Protein AF-A0AAX1ZZW1-F1 (afdb_monomer_lite)

pLDDT: mean 87.09, std 11.72, range [39.69, 97.44]

InterPro domains:
  IPR025047 Protein of unknown function DUF3986 [PF13143] (17-84)

Structure (mmCIF, N/CA/C/O backbone):
data_AF-A0AAX1ZZW1-F1
#
_entry.id   AF-A0AAX1ZZW1-F1
#
loop_
_atom_site.group_PDB
_atom_site.id
_atom_site.type_symbol
_atom_site.label_atom_id
_atom_site.label_alt_id
_atom_site.label_comp_id
_atom_site.label_asym_id
_atom_site.label_entity_id
_atom_site.label_seq_id
_atom_site.pdbx_PDB_ins_code
_atom_site.Cartn_x
_atom_site.Cartn_y
_atom_site.Cartn_z
_atom_site.occupancy
_atom_site.B_iso_or_equiv
_atom_site.auth_seq_id
_atom_site.auth_comp_id
_atom_site.auth_asym_id
_atom_site.auth_atom_id
_atom_site.pdbx_PDB_model_num
ATOM 1 N N . MET A 1 1 ? -17.246 2.744 13.357 1.00 39.69 1 MET A N 1
ATOM 2 C CA . MET A 1 1 ? -15.842 2.406 13.029 1.00 39.69 1 MET A CA 1
ATOM 3 C C . MET A 1 1 ? -14.939 3.323 13.835 1.00 39.69 1 MET A C 1
ATOM 5 O O . MET A 1 1 ? -15.157 4.529 13.805 1.00 39.69 1 MET A O 1
ATOM 9 N N . LYS A 1 2 ? -14.018 2.779 14.643 1.00 41.34 2 LYS A N 1
ATOM 10 C CA . LYS A 1 2 ? -13.072 3.607 15.409 1.00 41.34 2 LYS A CA 1
ATOM 11 C C . LYS A 1 2 ? -12.174 4.338 14.407 1.00 41.34 2 LYS A C 1
ATOM 13 O O . LYS A 1 2 ? -11.622 3.694 13.523 1.00 41.34 2 LYS A O 1
ATOM 18 N N . LYS A 1 3 ? -12.087 5.667 14.519 1.00 46.19 3 LYS A N 1
ATOM 19 C CA . LYS A 1 3 ? -11.151 6.494 13.749 1.00 46.19 3 LYS A CA 1
ATOM 20 C C . LYS A 1 3 ? -9.741 6.016 14.101 1.00 46.19 3 LYS A C 1
ATOM 22 O O . LYS A 1 3 ? -9.272 6.309 15.196 1.00 46.19 3 LYS A O 1
ATOM 27 N N . GLY A 1 4 ? -9.121 5.226 13.227 1.00 55.81 4 GLY A N 1
ATOM 28 C CA . GLY A 1 4 ? -7.692 4.953 13.317 1.00 55.81 4 GLY A CA 1
ATOM 29 C C . GLY A 1 4 ? -6.983 6.292 13.185 1.00 55.81 4 GLY A C 1
ATOM 30 O O . GLY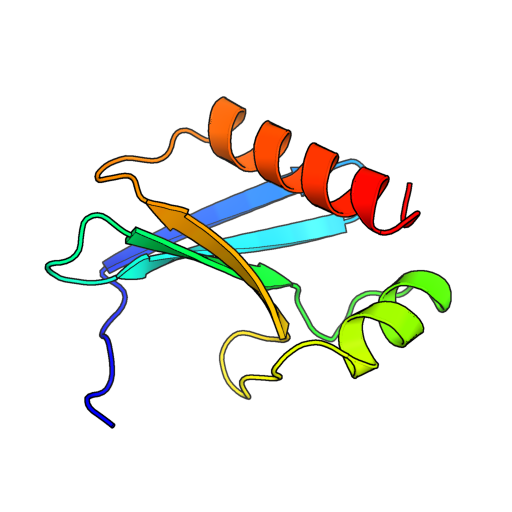 A 1 4 ? -7.102 6.958 12.162 1.00 55.81 4 GLY A O 1
ATOM 31 N N . VAL A 1 5 ? -6.365 6.757 14.262 1.00 64.31 5 VAL A N 1
ATOM 32 C CA . VAL A 1 5 ? -5.509 7.939 14.211 1.00 64.31 5 VAL A CA 1
ATOM 33 C C . VAL A 1 5 ? -4.212 7.476 13.549 1.00 64.31 5 VAL A C 1
ATOM 35 O O . VAL A 1 5 ? -3.695 6.415 13.890 1.00 64.31 5 VAL A O 1
ATOM 38 N N . HIS A 1 6 ? -3.724 8.213 12.557 1.00 71.25 6 HIS A N 1
ATOM 39 C CA . HIS A 1 6 ? -2.456 7.899 11.902 1.00 71.25 6 HIS A CA 1
ATOM 40 C C . HIS A 1 6 ? -1.335 8.679 12.589 1.00 71.25 6 HIS A C 1
ATOM 42 O O . HIS A 1 6 ? -1.512 9.869 12.854 1.00 71.25 6 HIS A O 1
ATOM 48 N N . THR A 1 7 ? -0.219 8.022 12.905 1.00 76.88 7 THR A N 1
ATOM 49 C CA . THR A 1 7 ? 0.892 8.633 13.662 1.00 76.88 7 THR A CA 1
ATOM 50 C C . THR A 1 7 ? 2.032 9.108 12.778 1.00 76.88 7 THR A C 1
ATOM 52 O O . THR A 1 7 ? 2.711 10.067 13.128 1.00 76.88 7 THR A O 1
ATOM 55 N N . GLU A 1 8 ? 2.235 8.454 11.636 1.00 86.50 8 GLU A N 1
ATOM 56 C CA . GLU A 1 8 ? 3.369 8.681 10.742 1.00 86.50 8 GLU A CA 1
ATOM 57 C C . GLU A 1 8 ? 2.898 8.622 9.290 1.00 86.50 8 GLU A C 1
ATOM 59 O O . GLU A 1 8 ? 1.954 7.891 8.967 1.00 86.50 8 GLU A O 1
ATOM 64 N N . VAL A 1 9 ? 3.540 9.413 8.427 1.00 91.06 9 VAL A N 1
ATOM 65 C CA . VAL A 1 9 ? 3.233 9.488 6.995 1.00 91.06 9 VAL A CA 1
ATOM 66 C C . VAL A 1 9 ? 4.526 9.418 6.201 1.00 91.06 9 VAL A C 1
ATOM 68 O O . VAL A 1 9 ? 5.464 10.164 6.476 1.00 91.06 9 VAL A O 1
ATOM 71 N N . MET A 1 10 ? 4.549 8.552 5.194 1.00 94.00 10 MET A N 1
ATOM 72 C CA . MET A 1 10 ? 5.643 8.422 4.244 1.00 94.00 10 MET A CA 1
ATOM 73 C C . MET A 1 10 ? 5.129 8.614 2.823 1.00 94.00 10 MET A C 1
ATOM 75 O O . MET A 1 10 ? 4.175 7.957 2.409 1.00 94.00 10 MET A O 1
ATOM 79 N N . VAL A 1 11 ? 5.784 9.490 2.065 1.00 94.00 11 VAL A N 1
ATOM 80 C CA . VAL A 1 11 ? 5.511 9.646 0.634 1.00 94.00 11 VAL A CA 1
ATOM 81 C C . VAL A 1 11 ? 6.304 8.594 -0.132 1.00 94.00 11 VAL A C 1
ATOM 83 O O . VAL A 1 11 ? 7.520 8.492 0.018 1.00 94.00 11 VAL A O 1
ATOM 86 N N . LEU A 1 12 ? 5.601 7.812 -0.942 1.00 93.94 12 LEU A N 1
ATOM 87 C CA . LEU A 1 12 ? 6.154 6.805 -1.838 1.00 93.94 12 LEU A CA 1
ATOM 88 C C . LEU A 1 12 ? 6.079 7.332 -3.263 1.00 93.94 12 LEU A C 1
ATOM 90 O O . LEU A 1 12 ? 5.075 7.931 -3.654 1.00 93.94 12 LEU A O 1
ATOM 94 N N . ARG A 1 13 ? 7.127 7.093 -4.050 1.00 90.81 13 ARG A N 1
ATOM 95 C CA . ARG A 1 13 ? 7.204 7.625 -5.407 1.00 90.81 13 ARG A CA 1
ATOM 96 C C . ARG A 1 13 ? 7.722 6.592 -6.389 1.00 90.81 13 ARG A C 1
ATOM 98 O O . ARG A 1 13 ? 8.740 5.948 -6.153 1.00 90.81 13 ARG A O 1
ATOM 105 N N . CYS A 1 14 ? 7.040 6.488 -7.524 1.00 89.50 14 CYS A N 1
ATOM 106 C CA . CYS A 1 14 ? 7.485 5.720 -8.677 1.00 89.50 14 CYS A CA 1
ATOM 107 C C . CYS A 1 14 ? 7.219 6.545 -9.942 1.00 89.50 14 CYS A C 1
ATOM 109 O O . CYS A 1 14 ? 6.074 6.868 -10.256 1.00 89.50 14 CYS A O 1
ATOM 111 N N . MET A 1 15 ? 8.282 6.928 -10.659 1.00 85.00 15 MET A N 1
ATOM 112 C CA . MET A 1 15 ? 8.210 7.835 -11.814 1.00 85.00 15 MET A CA 1
ATOM 113 C C . MET A 1 15 ? 7.493 9.167 -11.478 1.00 85.00 15 MET A C 1
ATOM 115 O O . MET A 1 15 ? 8.011 9.976 -10.701 1.00 85.00 15 MET A O 1
ATOM 119 N N . TYR A 1 16 ? 6.319 9.403 -12.075 1.00 83.00 16 TYR A N 1
ATOM 120 C CA . TYR A 1 16 ? 5.459 10.578 -11.891 1.00 83.00 16 TYR A CA 1
ATOM 121 C C . TYR A 1 16 ? 4.241 10.303 -10.993 1.00 83.00 16 TYR A C 1
ATOM 123 O O . TYR A 1 16 ? 3.390 11.175 -10.854 1.00 83.00 16 TYR A O 1
ATOM 131 N N . ILE A 1 17 ? 4.146 9.109 -10.400 1.00 87.88 17 ILE A N 1
ATOM 132 C CA . ILE A 1 17 ? 3.033 8.706 -9.539 1.00 87.88 17 ILE A CA 1
ATOM 133 C C . ILE A 1 17 ? 3.500 8.735 -8.082 1.00 87.88 17 ILE A C 1
ATOM 135 O O . ILE A 1 17 ? 4.569 8.214 -7.742 1.00 87.88 17 ILE A O 1
ATOM 139 N N . GLU A 1 18 ? 2.683 9.339 -7.226 1.00 90.38 18 GLU A N 1
ATOM 140 C CA . GLU A 1 18 ? 2.938 9.487 -5.795 1.00 90.38 18 GLU A CA 1
ATOM 141 C C . GLU A 1 18 ? 1.806 8.864 -4.976 1.00 90.38 18 GLU A C 1
ATOM 143 O O . GLU A 1 18 ? 0.629 8.930 -5.340 1.00 90.38 18 GLU A O 1
ATOM 148 N N . ALA A 1 19 ? 2.185 8.249 -3.860 1.00 93.06 19 ALA A N 1
ATOM 149 C CA . ALA A 1 19 ? 1.280 7.670 -2.881 1.00 93.06 19 ALA A CA 1
ATOM 150 C C . ALA A 1 19 ? 1.705 8.089 -1.471 1.00 93.06 19 ALA A C 1
ATOM 152 O O . ALA A 1 19 ? 2.872 8.393 -1.224 1.00 93.06 19 ALA A O 1
ATOM 153 N N . ALA A 1 20 ? 0.773 8.053 -0.526 1.00 94.44 20 ALA A N 1
ATOM 154 C CA . ALA A 1 20 ? 1.049 8.295 0.882 1.00 94.44 20 ALA A CA 1
ATOM 155 C C . ALA A 1 20 ? 0.754 7.033 1.700 1.00 94.44 20 ALA A C 1
ATOM 157 O O . ALA A 1 20 ? -0.362 6.513 1.699 1.00 94.44 20 ALA A O 1
ATOM 158 N N . ALA A 1 21 ? 1.765 6.539 2.408 1.00 96.25 21 ALA A N 1
ATOM 159 C CA . ALA A 1 21 ? 1.646 5.459 3.373 1.00 96.25 21 ALA A CA 1
ATOM 160 C C . ALA A 1 21 ? 1.445 6.045 4.771 1.00 96.25 21 ALA A C 1
ATOM 162 O O . ALA A 1 21 ? 2.259 6.838 5.238 1.00 96.25 21 ALA A O 1
ATOM 163 N N . TYR A 1 22 ? 0.379 5.635 5.452 1.00 94.88 22 TYR A N 1
ATOM 164 C CA . TYR A 1 22 ? 0.049 6.094 6.797 1.00 94.88 22 TYR A CA 1
ATOM 165 C C . TYR A 1 22 ? 0.160 4.948 7.797 1.00 94.88 22 TYR A C 1
ATOM 167 O O . TYR A 1 22 ? -0.530 3.933 7.645 1.00 94.88 22 TYR A O 1
ATOM 175 N N . LYS A 1 23 ? 0.953 5.130 8.857 1.00 95.19 23 LYS A N 1
ATOM 176 C CA . LYS A 1 23 ? 1.027 4.169 9.964 1.00 95.19 23 LYS A CA 1
ATOM 177 C C . LYS A 1 23 ? -0.244 4.226 10.797 1.00 95.19 23 LYS A C 1
ATOM 179 O O . LYS A 1 23 ? -0.709 5.309 11.159 1.00 95.19 23 LYS A O 1
ATOM 184 N N . ILE A 1 24 ? -0.812 3.066 11.100 1.00 91.88 24 ILE A N 1
ATOM 185 C CA . ILE A 1 24 ? -1.976 2.946 11.974 1.00 91.88 24 ILE A CA 1
ATOM 186 C C . ILE A 1 24 ? -1.505 2.934 13.427 1.00 91.88 24 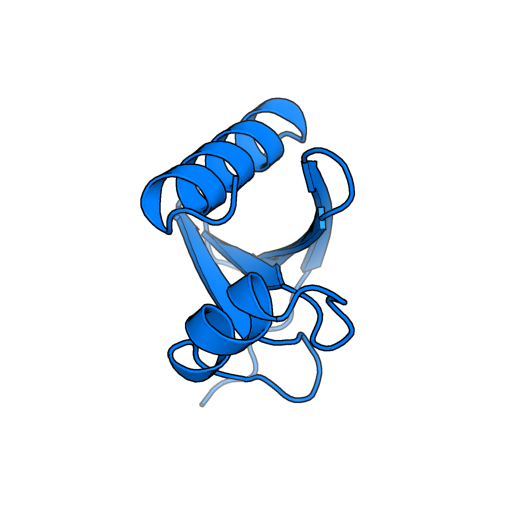ILE A C 1
ATOM 188 O O . ILE A 1 24 ? -0.664 2.126 13.814 1.00 91.88 24 ILE A O 1
ATOM 192 N N . GLN A 1 25 ? -2.060 3.825 14.251 1.00 88.06 25 GLN A N 1
ATOM 193 C CA . GLN A 1 25 ? -1.696 3.884 15.661 1.00 88.06 25 GLN A CA 1
ATOM 194 C C . GLN A 1 25 ? -2.000 2.556 16.365 1.00 88.06 25 GLN A C 1
ATOM 196 O O . GLN A 1 25 ? -3.114 2.040 16.280 1.00 88.06 25 GLN A O 1
ATOM 201 N N . ASN A 1 26 ? -1.026 2.064 17.136 1.00 88.00 26 ASN A N 1
ATOM 202 C CA . ASN A 1 26 ? -1.101 0.816 17.903 1.00 88.00 26 ASN A CA 1
ATOM 203 C C . ASN A 1 26 ? -1.283 -0.454 17.049 1.00 88.00 26 ASN A C 1
ATOM 205 O O . ASN A 1 26 ? -1.681 -1.489 17.583 1.00 88.00 26 ASN A O 1
ATOM 209 N N . GLU A 1 27 ? -0.991 -0.398 15.748 1.00 91.88 27 GLU A N 1
ATOM 210 C CA . GLU A 1 27 ? -0.942 -1.568 14.873 1.00 91.88 27 GLU A CA 1
ATOM 211 C C . GLU A 1 27 ? 0.396 -1.608 14.127 1.00 91.88 27 GLU A C 1
ATOM 213 O O . GLU A 1 27 ? 0.917 -0.577 13.707 1.00 91.88 27 GLU A O 1
ATOM 218 N N . ASN A 1 28 ? 0.916 -2.813 13.886 1.00 93.56 28 ASN A N 1
ATOM 219 C CA . ASN A 1 28 ? 2.065 -3.026 13.000 1.00 93.56 28 ASN A CA 1
ATOM 220 C C . ASN A 1 28 ? 1.590 -2.996 11.544 1.00 93.56 28 ASN A C 1
ATOM 222 O O . ASN A 1 28 ? 1.649 -4.006 10.842 1.00 93.56 28 ASN A O 1
ATOM 226 N N . LYS A 1 29 ? 0.993 -1.873 11.137 1.00 95.50 29 LYS A N 1
ATOM 227 C CA . LYS A 1 29 ? 0.319 -1.750 9.851 1.00 95.50 29 LYS A CA 1
ATOM 228 C C . LYS A 1 29 ? 0.463 -0.360 9.264 1.00 95.50 29 LYS A C 1
ATOM 230 O O . LYS A 1 29 ? 0.200 0.648 9.921 1.00 95.50 29 LYS A O 1
ATOM 235 N N . TRP A 1 30 ? 0.744 -0.343 7.971 1.00 96.56 30 TRP A N 1
ATOM 236 C CA . TRP A 1 30 ? 0.684 0.830 7.120 1.00 96.56 30 TRP A CA 1
ATOM 237 C C . TRP A 1 30 ? -0.430 0.667 6.094 1.00 96.56 30 TRP A C 1
ATOM 239 O O . TRP A 1 30 ? -0.639 -0.416 5.542 1.00 96.56 30 TRP A O 1
ATOM 249 N N . VAL A 1 31 ? -1.158 1.746 5.827 1.00 95.75 31 VAL A N 1
ATOM 250 C CA . VAL A 1 31 ? -2.165 1.795 4.763 1.00 95.75 31 VAL A CA 1
ATOM 251 C C . VAL A 1 31 ? -1.707 2.793 3.719 1.00 95.75 31 VAL A C 1
ATOM 253 O O . VAL A 1 31 ? -1.416 3.939 4.054 1.00 95.75 31 VAL A O 1
ATOM 256 N N . VAL A 1 32 ? -1.638 2.352 2.466 1.00 95.50 32 VAL A N 1
ATOM 257 C CA . VAL A 1 32 ? -1.165 3.175 1.357 1.00 95.50 32 VAL A CA 1
ATOM 258 C C . VAL A 1 32 ? -2.353 3.690 0.566 1.00 95.50 32 VAL A C 1
ATOM 260 O O . VAL A 1 32 ? -3.227 2.916 0.158 1.00 95.50 32 VAL A O 1
ATOM 263 N N . PHE A 1 33 ? -2.369 5.001 0.356 1.00 94.19 33 PHE A N 1
ATOM 264 C CA . PHE A 1 33 ? -3.379 5.689 -0.424 1.00 94.19 33 PHE A CA 1
ATOM 265 C C . PHE A 1 33 ? -2.756 6.387 -1.625 1.00 94.19 33 PHE A C 1
ATOM 267 O O . PHE A 1 33 ? -1.675 6.969 -1.530 1.00 94.19 33 PHE A O 1
ATOM 274 N N . LEU A 1 34 ? -3.463 6.327 -2.747 1.00 90.69 34 LEU A N 1
ATOM 275 C CA . LEU A 1 34 ? -3.169 7.116 -3.929 1.00 90.69 34 LEU A CA 1
ATOM 276 C C . LEU A 1 34 ? -4.047 8.365 -3.937 1.00 90.69 34 LEU A C 1
ATOM 278 O O . LEU A 1 34 ? -5.252 8.276 -3.683 1.00 90.69 34 LEU A O 1
ATOM 282 N N . ASP A 1 35 ? -3.450 9.506 -4.266 1.00 81.50 35 ASP A N 1
ATOM 283 C CA . ASP A 1 35 ? -4.192 10.755 -4.408 1.00 81.50 35 ASP A CA 1
ATOM 284 C C . ASP A 1 35 ? -5.251 1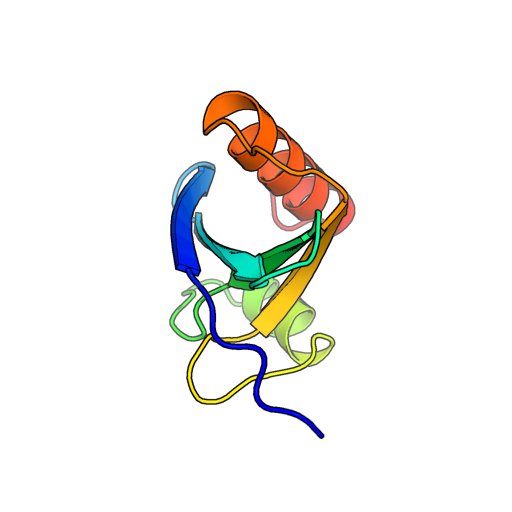0.659 -5.533 1.00 81.50 35 ASP A C 1
ATOM 286 O O . ASP A 1 35 ? -5.115 9.872 -6.473 1.00 81.50 35 ASP A O 1
ATOM 290 N N . ASN A 1 36 ? -6.338 11.426 -5.433 1.00 74.62 36 ASN A N 1
ATOM 291 C CA . ASN A 1 36 ? -7.405 11.446 -6.440 1.00 74.62 36 ASN A CA 1
ATOM 292 C C . ASN A 1 36 ? -7.091 12.361 -7.638 1.00 74.62 36 ASN A C 1
ATOM 294 O O . ASN A 1 36 ? -7.730 12.253 -8.683 1.00 74.62 36 ASN A O 1
ATOM 298 N N . GLU A 1 37 ? -6.087 13.226 -7.527 1.00 76.12 37 GLU A N 1
ATOM 299 C CA . GLU A 1 37 ? -5.636 14.142 -8.577 1.00 76.12 37 GLU A CA 1
ATOM 300 C C . GLU A 1 37 ? -4.705 13.472 -9.606 1.00 76.12 37 GLU A C 1
ATOM 302 O O . GLU A 1 37 ? -4.124 14.141 -10.457 1.00 76.12 37 GLU A O 1
ATOM 307 N N . GLN A 1 38 ? -4.573 12.141 -9.584 1.00 75.94 38 GLN A N 1
ATOM 308 C CA . GLN A 1 38 ? -3.718 11.412 -10.523 1.00 75.94 38 GLN A CA 1
ATOM 309 C C . GLN A 1 38 ? -4.205 11.566 -11.974 1.00 75.94 38 GLN A C 1
ATOM 311 O O . GLN A 1 38 ? -5.331 11.203 -12.331 1.00 75.94 38 GLN A O 1
ATOM 316 N N . ASP A 1 39 ? -3.324 12.078 -12.835 1.00 67.25 39 ASP A N 1
ATOM 317 C CA . ASP A 1 39 ? -3.690 12.622 -14.152 1.00 67.25 39 ASP A CA 1
ATOM 318 C C . ASP A 1 39 ? -3.588 11.615 -15.318 1.00 67.25 39 ASP A C 1
ATOM 320 O O . ASP A 1 39 ? -3.419 11.984 -16.477 1.00 67.25 39 ASP A O 1
ATOM 324 N N . THR A 1 40 ? -3.696 10.306 -15.058 1.00 69.12 40 THR A N 1
ATOM 325 C CA . THR A 1 40 ? -3.738 9.315 -16.150 1.00 69.12 40 THR A CA 1
ATOM 326 C C . THR A 1 40 ? -5.095 8.624 -16.235 1.00 69.12 40 THR A C 1
ATOM 328 O O . THR A 1 40 ? -5.654 8.144 -15.248 1.00 69.12 40 THR A O 1
ATOM 331 N N . THR A 1 41 ? -5.647 8.536 -17.450 1.00 79.25 41 THR A N 1
ATOM 332 C CA . THR A 1 41 ? -6.924 7.846 -17.708 1.00 79.25 41 THR A CA 1
ATOM 333 C C . THR A 1 41 ? -6.877 6.370 -17.300 1.00 79.25 41 THR A C 1
ATOM 335 O O . THR A 1 41 ? -7.897 5.800 -16.920 1.00 79.25 41 THR A O 1
ATOM 338 N N . LEU A 1 42 ? -5.698 5.747 -17.379 1.00 77.44 42 LEU A N 1
ATOM 339 C CA . LEU A 1 42 ? -5.480 4.363 -16.971 1.00 77.44 42 LEU A CA 1
ATOM 340 C C . LEU A 1 42 ? -5.548 4.206 -15.450 1.00 77.44 42 LEU A C 1
ATOM 342 O O . LEU A 1 42 ? -6.268 3.331 -14.974 1.00 77.44 42 LEU A O 1
ATOM 346 N N . VAL A 1 43 ? -4.881 5.092 -14.701 1.00 80.06 43 VAL A N 1
ATOM 347 C CA . VAL A 1 43 ? -4.952 5.117 -13.235 1.00 80.06 43 VAL A CA 1
ATOM 348 C C . VAL A 1 43 ? -6.397 5.314 -12.786 1.00 80.06 43 VAL A C 1
ATOM 350 O O . VAL A 1 43 ? -6.886 4.504 -12.007 1.00 80.06 43 VAL A O 1
ATOM 353 N N . LYS A 1 44 ? -7.133 6.281 -13.354 1.00 80.50 44 LYS A N 1
ATOM 354 C CA . LYS A 1 44 ? -8.541 6.532 -12.980 1.00 80.50 44 LYS A CA 1
ATOM 355 C C . LYS A 1 44 ? -9.427 5.281 -13.085 1.00 80.50 44 LYS A C 1
ATOM 357 O O . LYS A 1 44 ? -10.145 4.969 -12.145 1.00 80.50 44 LYS A O 1
ATOM 362 N N . LYS A 1 45 ? -9.296 4.487 -14.158 1.00 83.31 45 LYS A N 1
ATOM 363 C CA . LYS A 1 45 ? -10.054 3.226 -14.328 1.00 83.31 45 LYS A CA 1
ATOM 364 C C . LYS A 1 45 ? -9.767 2.172 -13.255 1.00 83.31 45 LYS A C 1
ATOM 366 O O . LYS A 1 45 ? -10.597 1.293 -13.021 1.00 83.31 45 LYS A O 1
ATOM 371 N N . ILE A 1 46 ? -8.564 2.186 -12.687 1.00 84.94 46 ILE A N 1
ATOM 372 C CA . ILE A 1 46 ? -8.159 1.258 -11.627 1.00 84.94 46 ILE A CA 1
ATOM 373 C C . ILE A 1 46 ? -8.634 1.791 -10.277 1.00 84.94 46 ILE A C 1
ATOM 375 O O . ILE A 1 46 ? -9.185 1.023 -9.493 1.00 84.94 46 ILE A O 1
ATOM 379 N N . LEU A 1 47 ? -8.507 3.101 -10.050 1.00 83.94 47 LEU A N 1
ATOM 380 C CA . LEU A 1 47 ? -8.982 3.774 -8.842 1.00 83.94 47 LEU A CA 1
ATOM 381 C C . LEU A 1 47 ? -10.495 3.663 -8.645 1.00 83.94 47 LEU A C 1
ATOM 383 O O . LEU A 1 47 ? -10.923 3.476 -7.512 1.00 83.94 47 LEU A O 1
ATOM 387 N N . ASP A 1 48 ? -11.288 3.641 -9.720 1.00 82.69 48 ASP A N 1
ATOM 388 C CA . ASP A 1 48 ? -12.739 3.383 -9.657 1.00 82.69 48 ASP A CA 1
ATOM 389 C C . ASP A 1 48 ? -13.098 2.038 -8.985 1.00 82.69 48 ASP A C 1
ATOM 391 O O . ASP A 1 48 ? -14.247 1.813 -8.606 1.00 82.69 48 ASP A O 1
ATOM 395 N N . LYS A 1 49 ? -12.132 1.118 -8.848 1.00 85.31 49 LYS A N 1
ATOM 396 C CA . LYS A 1 49 ? -12.298 -0.180 -8.174 1.00 85.31 49 LYS A CA 1
ATOM 397 C C . LYS A 1 49 ? -11.760 -0.194 -6.742 1.00 85.31 49 LYS A C 1
ATOM 399 O O . LYS A 1 49 ? -11.931 -1.196 -6.050 1.00 85.31 49 LYS A O 1
ATOM 404 N N . CYS A 1 50 ? -11.074 0.863 -6.321 1.00 87.50 50 CYS A N 1
ATOM 405 C CA . CYS A 1 50 ? -10.494 1.000 -4.993 1.00 87.50 50 CYS A CA 1
ATOM 406 C C . CYS A 1 50 ? -11.443 1.756 -4.060 1.00 87.50 50 CYS A C 1
ATOM 408 O O . CYS A 1 50 ? -12.219 2.612 -4.483 1.00 87.50 50 CYS A O 1
ATOM 410 N N . ASP A 1 51 ? -11.334 1.486 -2.759 1.00 88.69 51 ASP A N 1
ATOM 411 C CA . ASP A 1 51 ? -12.111 2.211 -1.756 1.00 88.69 51 ASP A CA 1
ATOM 412 C C . ASP A 1 51 ? -11.612 3.658 -1.651 1.00 88.69 51 ASP A C 1
ATOM 414 O O . ASP A 1 51 ? -10.482 3.910 -1.216 1.00 88.69 51 ASP A O 1
ATOM 418 N N . PHE A 1 52 ? -12.462 4.615 -2.026 1.00 87.81 52 PHE A N 1
ATOM 419 C CA . PHE A 1 52 ? -12.171 6.036 -1.878 1.00 87.81 52 PHE A CA 1
ATOM 420 C C . PHE A 1 52 ? -12.422 6.513 -0.445 1.00 87.81 52 PHE A C 1
ATOM 422 O O . PHE A 1 52 ? -13.486 6.286 0.137 1.00 87.81 52 PHE A O 1
ATOM 429 N N . HIS A 1 5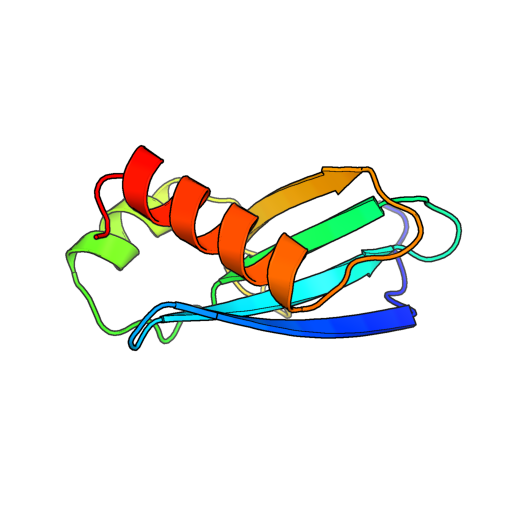3 ? -11.452 7.231 0.111 1.00 87.56 53 HIS A N 1
ATOM 430 C CA . HIS A 1 53 ? -11.548 7.880 1.406 1.00 87.56 53 HIS A CA 1
ATOM 431 C C . HIS A 1 53 ? -11.345 9.389 1.247 1.00 87.56 53 HIS A C 1
ATOM 433 O O . HIS A 1 53 ? -10.247 9.836 0.931 1.00 87.56 53 HIS A O 1
ATOM 439 N N . GLU A 1 54 ? -12.368 10.183 1.571 1.00 84.81 54 GLU A N 1
ATOM 440 C CA . GLU A 1 54 ? -12.422 11.638 1.326 1.00 84.81 54 GLU A CA 1
ATOM 441 C C . GLU A 1 54 ? -11.159 12.404 1.757 1.00 84.81 54 GLU A C 1
ATOM 443 O O . GLU A 1 54 ? -10.700 13.298 1.059 1.00 84.81 54 GLU A O 1
ATOM 448 N N . LYS A 1 55 ? -10.564 12.022 2.894 1.00 85.44 55 LYS A N 1
ATOM 449 C CA . LYS A 1 55 ? -9.356 12.666 3.435 1.00 85.44 55 LYS A CA 1
ATOM 450 C C . LYS A 1 55 ? -8.022 12.162 2.862 1.00 85.44 55 LYS A C 1
ATOM 452 O O . LYS A 1 55 ? -7.034 12.882 2.947 1.00 85.44 55 LYS A O 1
ATOM 457 N N . TYR A 1 56 ? -7.964 10.919 2.392 1.00 87.25 56 TYR A N 1
ATOM 458 C CA . TYR A 1 56 ? -6.693 10.233 2.109 1.00 87.25 56 TYR A CA 1
ATOM 459 C C . TYR A 1 56 ? -6.532 9.840 0.639 1.00 87.25 56 TYR A C 1
ATOM 461 O O . TYR A 1 56 ? -5.417 9.558 0.220 1.00 87.25 56 TYR A O 1
ATOM 469 N N . GLY A 1 57 ? -7.616 9.821 -0.137 1.00 88.81 57 GLY A N 1
ATOM 470 C CA . GLY A 1 57 ? -7.630 9.308 -1.502 1.00 88.81 57 GLY A CA 1
ATOM 471 C C . GLY A 1 57 ? -8.046 7.840 -1.560 1.00 88.81 57 GLY A C 1
ATOM 472 O O . GLY A 1 57 ? -8.763 7.337 -0.692 1.00 88.81 57 GLY A O 1
ATOM 473 N N . TYR A 1 58 ? -7.620 7.141 -2.604 1.00 91.38 58 TYR A N 1
ATOM 474 C CA . TYR A 1 58 ? -7.980 5.746 -2.841 1.00 91.38 58 TYR A CA 1
ATOM 475 C C . TYR A 1 58 ? -7.050 4.808 -2.096 1.00 91.38 58 TYR A C 1
ATOM 477 O O . TYR A 1 58 ? -5.836 4.844 -2.283 1.00 91.38 58 TYR A O 1
ATOM 485 N N . LYS A 1 59 ? -7.609 3.914 -1.287 1.00 93.81 59 LYS A N 1
ATOM 486 C CA . LYS A 1 59 ? -6.834 2.874 -0.617 1.00 93.81 59 LYS A CA 1
ATOM 487 C C . LYS A 1 59 ? -6.388 1.823 -1.635 1.00 93.81 59 LYS A C 1
ATOM 489 O O . LYS A 1 59 ? -7.229 1.134 -2.209 1.00 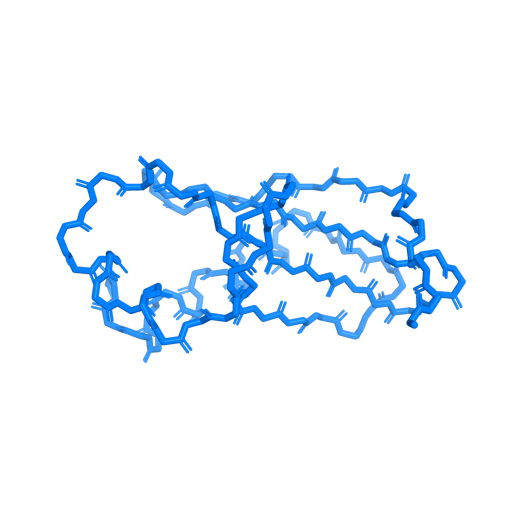93.81 59 LYS A O 1
ATOM 494 N N . ILE A 1 60 ? -5.076 1.660 -1.809 1.00 93.56 60 ILE A N 1
ATOM 495 C CA . ILE A 1 60 ? -4.515 0.759 -2.828 1.00 93.56 60 ILE A CA 1
ATOM 496 C C . ILE A 1 60 ? -3.989 -0.561 -2.254 1.00 93.56 60 ILE A C 1
ATOM 498 O O . ILE A 1 60 ? -4.265 -1.622 -2.812 1.00 93.56 60 ILE A O 1
ATOM 502 N N . PHE A 1 61 ? -3.281 -0.528 -1.121 1.00 95.25 61 PHE A N 1
ATOM 503 C CA . PHE A 1 61 ? -2.834 -1.730 -0.409 1.00 95.25 61 PHE A CA 1
ATOM 504 C C . PHE A 1 61 ? -2.472 -1.426 1.052 1.00 95.25 61 PHE A C 1
ATOM 506 O O . PHE A 1 61 ? -2.515 -0.281 1.510 1.00 95.25 61 PHE A O 1
ATOM 513 N N . THR A 1 62 ? -2.142 -2.475 1.803 1.00 96.06 62 THR A N 1
ATOM 514 C CA . THR A 1 62 ? -1.668 -2.398 3.190 1.00 96.06 62 THR A CA 1
ATOM 515 C C . THR A 1 62 ? -0.366 -3.168 3.347 1.00 96.06 62 THR A C 1
ATOM 517 O O . THR A 1 62 ? -0.162 -4.167 2.661 1.00 96.06 62 THR A O 1
ATOM 520 N N . VAL A 1 63 ? 0.486 -2.730 4.270 1.00 96.31 63 VAL A N 1
ATOM 521 C CA . VAL A 1 63 ? 1.740 -3.405 4.621 1.00 96.31 63 VAL A CA 1
ATOM 522 C C . VAL A 1 63 ? 1.700 -3.754 6.101 1.00 96.31 63 VAL A C 1
ATOM 524 O O . VAL A 1 63 ? 1.537 -2.863 6.933 1.00 96.31 63 VAL A O 1
ATOM 527 N N . ASP A 1 64 ? 1.848 -5.034 6.428 1.00 95.50 64 ASP A N 1
ATOM 528 C CA . ASP A 1 64 ? 1.961 -5.496 7.811 1.00 95.50 64 ASP A CA 1
ATOM 529 C C . ASP A 1 64 ? 3.425 -5.388 8.260 1.00 95.50 64 ASP A C 1
ATOM 531 O O . ASP A 1 64 ? 4.226 -6.307 8.092 1.00 95.50 64 ASP A O 1
ATOM 535 N N . ALA A 1 65 ? 3.783 -4.218 8.782 1.00 93.38 65 ALA A N 1
ATOM 536 C CA . ALA A 1 65 ? 5.101 -3.907 9.317 1.00 93.38 65 ALA A CA 1
ATOM 537 C C . ALA A 1 65 ? 4.984 -2.848 10.421 1.00 93.38 65 ALA A C 1
ATOM 539 O O . ALA A 1 65 ? 4.139 -1.955 10.340 1.00 93.38 65 ALA A O 1
ATOM 540 N N . ASP A 1 66 ? 5.826 -2.938 11.452 1.00 91.81 66 ASP A N 1
ATOM 541 C CA . ASP A 1 66 ? 5.928 -1.869 12.454 1.00 91.81 66 ASP A CA 1
ATOM 542 C C . ASP A 1 66 ? 6.612 -0.634 11.853 1.00 91.81 66 ASP A C 1
ATOM 544 O O . ASP A 1 66 ? 6.065 0.467 11.889 1.00 91.81 66 ASP A O 1
ATOM 548 N N . ASP A 1 67 ? 7.758 -0.829 11.205 1.00 92.81 67 ASP A N 1
ATOM 549 C CA . ASP A 1 67 ? 8.485 0.221 10.496 1.00 92.81 67 ASP A CA 1
ATOM 550 C C . ASP A 1 67 ? 8.493 -0.041 8.987 1.00 92.81 67 ASP A C 1
ATOM 552 O O . ASP A 1 67 ? 8.547 -1.191 8.539 1.00 92.81 67 ASP A O 1
ATOM 556 N N . LEU A 1 68 ? 8.426 1.031 8.204 1.00 94.62 68 LEU A N 1
ATOM 557 C CA . LEU A 1 68 ? 8.441 0.983 6.749 1.00 94.62 68 LEU A CA 1
ATOM 558 C C . LEU A 1 68 ? 9.511 1.947 6.253 1.00 94.62 68 LEU A C 1
ATOM 560 O O . LEU A 1 68 ? 9.382 3.149 6.4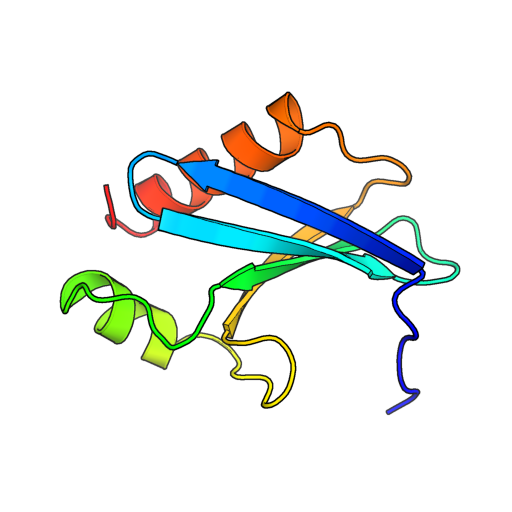44 1.00 94.62 68 LEU A O 1
ATOM 564 N N . SER A 1 69 ? 10.550 1.434 5.589 1.00 96.12 69 SER A N 1
ATOM 565 C CA . SER A 1 69 ? 11.547 2.291 4.943 1.00 96.12 69 SER A CA 1
ATOM 566 C C . SER A 1 69 ? 11.037 2.806 3.598 1.00 96.12 69 SER A C 1
ATOM 568 O O . SER A 1 69 ? 10.201 2.170 2.945 1.00 96.12 69 SER A O 1
ATOM 570 N N . TYR A 1 70 ? 11.593 3.929 3.143 1.00 94.69 70 TYR A N 1
ATOM 571 C CA . TYR A 1 70 ? 11.260 4.498 1.839 1.00 94.69 70 TYR A CA 1
ATOM 572 C C . TYR A 1 70 ? 11.552 3.528 0.688 1.00 94.69 70 TYR A C 1
ATOM 574 O O . TYR A 1 70 ? 10.744 3.400 -0.230 1.00 94.69 70 TYR A O 1
ATOM 582 N N . GLU A 1 71 ? 12.678 2.815 0.737 1.00 95.94 71 GLU A N 1
ATOM 583 C CA . GLU A 1 71 ? 13.097 1.873 -0.304 1.00 95.94 71 GLU A CA 1
ATOM 584 C C . GLU A 1 71 ? 12.137 0.686 -0.393 1.00 95.94 71 GLU A C 1
ATOM 586 O O . GLU A 1 71 ? 11.722 0.300 -1.486 1.00 95.94 71 GLU A O 1
ATOM 591 N N . VAL A 1 72 ? 11.752 0.127 0.760 1.00 96.12 72 VAL A N 1
ATOM 592 C CA . VAL A 1 72 ? 10.808 -0.993 0.826 1.00 96.12 72 VAL A CA 1
ATOM 593 C C . VAL A 1 72 ? 9.421 -0.540 0.384 1.00 96.12 72 VAL A C 1
ATOM 595 O O . VAL A 1 72 ? 8.814 -1.182 -0.473 1.00 96.12 72 VAL A O 1
ATOM 598 N N . GLY A 1 73 ? 8.933 0.584 0.914 1.00 96.31 73 GLY A N 1
ATOM 599 C CA . GLY A 1 73 ? 7.631 1.134 0.551 1.00 96.31 73 GLY A CA 1
ATOM 600 C C . GLY A 1 73 ? 7.536 1.463 -0.938 1.00 96.31 73 GLY A C 1
ATOM 601 O O . GLY A 1 73 ? 6.571 1.072 -1.593 1.00 96.31 73 GLY A O 1
ATOM 602 N N . SER A 1 74 ? 8.558 2.113 -1.501 1.00 96.31 74 SER A N 1
ATOM 603 C CA . SER A 1 74 ? 8.575 2.490 -2.920 1.00 96.31 74 SER A CA 1
ATOM 604 C C . SER A 1 74 ? 8.645 1.268 -3.829 1.00 96.31 74 SER A C 1
ATOM 606 O O . SER A 1 74 ? 7.978 1.241 -4.861 1.00 96.31 74 SER A O 1
ATOM 608 N N . LYS A 1 75 ? 9.375 0.221 -3.424 1.00 96.81 75 LYS A N 1
ATOM 609 C CA . LYS A 1 75 ? 9.400 -1.049 -4.153 1.00 96.81 75 LYS A CA 1
ATOM 610 C C . LYS A 1 75 ? 8.035 -1.743 -4.147 1.00 96.81 75 LYS A C 1
ATOM 612 O O . LYS A 1 75 ? 7.567 -2.153 -5.204 1.00 96.81 75 LYS A O 1
ATOM 617 N N . LEU A 1 76 ? 7.379 -1.845 -2.989 1.00 97.44 76 LEU A N 1
ATOM 618 C CA . LEU A 1 76 ? 6.034 -2.429 -2.885 1.00 97.44 76 LEU A CA 1
ATOM 619 C C . LEU A 1 76 ? 5.012 -1.636 -3.708 1.00 97.44 76 LEU A C 1
ATOM 621 O O . LEU A 1 76 ? 4.132 -2.210 -4.347 1.00 97.44 76 LEU A O 1
ATOM 625 N N . PHE A 1 77 ? 5.152 -0.312 -3.724 1.00 95.94 77 PHE A N 1
ATOM 626 C CA . PHE A 1 77 ? 4.319 0.550 -4.545 1.00 95.94 77 PHE A CA 1
ATOM 627 C C . PHE A 1 77 ? 4.544 0.313 -6.045 1.00 95.94 77 PHE A C 1
ATOM 629 O O . PHE A 1 77 ? 3.579 0.133 -6.783 1.00 95.94 77 PHE A O 1
ATOM 636 N N . GLU A 1 78 ? 5.797 0.234 -6.495 1.00 95.88 78 GLU A N 1
ATOM 637 C CA . GLU A 1 78 ? 6.134 -0.111 -7.881 1.00 95.88 78 GLU A CA 1
ATOM 638 C C . GLU A 1 78 ? 5.574 -1.485 -8.288 1.00 95.88 78 GLU A C 1
ATOM 640 O O . GLU A 1 78 ? 5.019 -1.636 -9.377 1.00 95.88 78 GLU A O 1
ATOM 645 N N . GLU A 1 79 ? 5.676 -2.488 -7.413 1.00 96.56 79 GLU A N 1
ATOM 646 C CA . GLU A 1 79 ? 5.108 -3.821 -7.642 1.00 96.56 79 GLU A CA 1
ATOM 647 C C . GLU A 1 79 ? 3.581 -3.773 -7.784 1.00 96.56 79 GLU A C 1
ATOM 649 O O . GLU A 1 79 ? 3.028 -4.405 -8.688 1.00 96.56 79 GLU A O 1
ATOM 654 N N . TRP A 1 80 ? 2.897 -2.975 -6.957 1.00 95.31 80 TRP A N 1
ATOM 655 C CA . TRP A 1 80 ? 1.455 -2.764 -7.076 1.00 95.31 80 TRP A CA 1
ATOM 656 C C . TRP A 1 80 ? 1.079 -2.094 -8.405 1.00 95.31 80 TRP A C 1
ATOM 658 O O . TRP A 1 80 ? 0.128 -2.527 -9.060 1.00 95.31 80 TRP A O 1
ATOM 668 N N . LEU A 1 81 ? 1.837 -1.082 -8.848 1.00 92.25 81 LEU A N 1
ATOM 669 C CA . LEU A 1 81 ? 1.603 -0.412 -10.133 1.00 92.25 81 LEU A CA 1
ATOM 670 C C . LEU A 1 81 ? 1.745 -1.386 -11.314 1.00 92.25 81 LEU A C 1
ATOM 672 O O . LEU A 1 81 ? 0.871 -1.420 -12.182 1.00 92.25 81 LEU A O 1
ATOM 676 N N . LYS A 1 82 ? 2.792 -2.223 -11.314 1.00 93.31 82 LYS A N 1
ATOM 677 C CA . LYS A 1 82 ? 3.011 -3.260 -12.338 1.00 93.31 82 LYS A CA 1
ATOM 678 C C . LYS A 1 82 ? 1.902 -4.309 -12.339 1.00 93.31 82 LYS A C 1
ATOM 680 O O . LYS A 1 82 ? 1.372 -4.646 -13.392 1.00 93.31 82 LYS A O 1
ATOM 685 N N . ALA A 1 83 ? 1.506 -4.800 -11.162 1.00 93.12 83 ALA A N 1
ATOM 686 C CA . ALA A 1 83 ? 0.450 -5.807 -11.032 1.00 93.12 83 ALA A CA 1
ATOM 687 C C . ALA A 1 83 ? -0.907 -5.322 -11.573 1.00 93.12 83 ALA A C 1
ATOM 689 O O . ALA A 1 83 ? -1.719 -6.125 -12.033 1.00 93.12 83 ALA A O 1
ATOM 690 N N . ASN A 1 84 ? -1.137 -4.008 -11.550 1.00 90.31 84 ASN A N 1
ATOM 691 C CA . ASN A 1 84 ? -2.346 -3.378 -12.069 1.00 90.31 84 ASN A CA 1
ATOM 692 C C . ASN A 1 84 ? -2.190 -2.833 -13.502 1.00 90.31 84 ASN A C 1
ATOM 694 O O . ASN A 1 84 ? -3.116 -2.201 -14.005 1.00 90.31 84 ASN A O 1
ATOM 698 N N . ASN A 1 85 ? -1.069 -3.109 -14.181 1.00 89.44 85 ASN A N 1
ATOM 699 C CA . ASN A 1 85 ? -0.743 -2.610 -15.523 1.00 89.44 85 ASN A CA 1
ATOM 700 C C . ASN A 1 85 ? -0.809 -1.079 -15.634 1.00 89.44 85 ASN A C 1
ATOM 702 O O . ASN A 1 85 ? -1.305 -0.558 -16.630 1.00 89.44 85 ASN A O 1
ATOM 706 N N . ILE A 1 86 ? -0.368 -0.354 -14.604 1.00 87.50 86 ILE A N 1
ATOM 707 C CA . ILE A 1 86 ? -0.277 1.114 -14.640 1.00 87.50 86 ILE A CA 1
ATOM 708 C C . ILE A 1 86 ? 1.030 1.558 -15.303 1.00 87.50 86 ILE A C 1
ATOM 710 O O . ILE A 1 86 ? 1.031 2.540 -16.047 1.00 87.50 86 ILE A O 1
ATOM 714 N N . ILE A 1 87 ? 2.114 0.825 -15.032 1.00 86.50 87 ILE A N 1
ATOM 715 C CA . ILE A 1 87 ? 3.457 1.001 -15.604 1.00 86.50 87 ILE A CA 1
ATOM 716 C C . ILE A 1 87 ? 3.985 -0.316 -16.165 1.00 86.50 87 ILE A C 1
ATOM 718 O O . ILE A 1 87 ? 3.516 -1.381 -15.697 1.00 86.50 87 ILE A O 1
#

Foldseek 3Di:
DPPQDFDDWDWADDDPFIWIWTHGPPFQKIWIAGAPPDPDPLVNVVQVVFDQDPVHGGTQDMDRGNDDDRVRRNVVVVVSCVVSVVD

Secondary structure (DSSP, 8-state):
-----EEEEEEEEETTEEEEEEEETTSS-EEEEE-TT---HHHHHHHTTSEEETTTEEEEEEE--SS--HHHHHHHHHHHHHHTT--

Sequence (87 aa):
MKKGVHTEVMVLRCMYIEAAAYKIQNENKWVVFLDNEQDTTLVKKILDKCDFHEKYGYKIFTVDADDLSYEVGSKLFEEWLKANNII

Organism: NCBI:txid33934

Radius of gyration: 12.53 Å; chains: 1; bounding box: 29×20×36 Å